Protein AF-A0A345C1N8-F1 (afdb_monomer_lite)

Sequence (93 aa):
MADLFERMGKGNDKQQDAYAAIKELDILNKLSPYNPVLCGTVPIGIDVMDSDLDIIMEVQGLKYFEEMLQFLYKDKDNFSIKRTTIRGMSKLL

Organism: NCBI:txid2099786

Structure (mmCIF, N/CA/C/O backbone):
data_AF-A0A345C1N8-F1
#
_entry.id   AF-A0A345C1N8-F1
#
loop_
_atom_site.group_PDB
_atom_site.id
_atom_site.type_symbol
_atom_site.label_atom_id
_atom_site.label_alt_id
_atom_site.label_comp_id
_atom_site.label_asym_id
_atom_site.label_entity_id
_atom_site.label_seq_id
_atom_site.pdbx_PDB_ins_code
_atom_site.Cartn_x
_atom_site.Cartn_y
_atom_site.Cartn_z
_atom_site.occupancy
_atom_site.B_iso_or_equiv
_atom_site.auth_seq_id
_atom_site.auth_comp_id
_atom_site.auth_asym_id
_atom_site.auth_atom_id
_atom_site.pdbx_PDB_model_num
ATOM 1 N N . MET A 1 1 ? -2.432 13.257 -9.158 1.00 55.25 1 MET A N 1
ATOM 2 C CA . MET A 1 1 ? -1.955 11.912 -8.773 1.00 55.25 1 MET A CA 1
ATOM 3 C C . MET A 1 1 ? -1.868 10.941 -9.942 1.00 55.25 1 MET A C 1
ATOM 5 O O . MET A 1 1 ? -0.840 10.293 -10.064 1.00 55.25 1 MET A O 1
ATOM 9 N N . ALA A 1 2 ? -2.879 10.880 -10.823 1.00 61.41 2 ALA A N 1
ATOM 10 C CA . ALA A 1 2 ? -2.849 10.023 -12.017 1.00 61.41 2 ALA A CA 1
ATOM 11 C C . ALA A 1 2 ? -1.563 10.180 -12.855 1.00 61.41 2 ALA A C 1
ATOM 13 O O . ALA A 1 2 ? -1.004 9.186 -13.293 1.00 61.41 2 ALA A O 1
ATOM 14 N N . ASP A 1 3 ? -1.041 11.405 -12.984 1.00 79.94 3 ASP A N 1
ATOM 15 C CA . ASP A 1 3 ? 0.204 11.657 -13.722 1.00 79.94 3 ASP A CA 1
ATOM 16 C C . ASP A 1 3 ? 1.429 10.939 -13.126 1.00 79.94 3 ASP A C 1
ATOM 18 O O . ASP A 1 3 ? 2.215 10.355 -13.860 1.00 79.94 3 ASP A O 1
ATOM 22 N N . LEU A 1 4 ? 1.582 10.915 -11.796 1.00 85.06 4 LEU A N 1
ATOM 23 C CA . LEU A 1 4 ? 2.747 10.284 -11.166 1.00 85.06 4 LEU A CA 1
ATOM 24 C C . LEU A 1 4 ? 2.672 8.758 -11.252 1.00 85.06 4 LEU A C 1
ATOM 26 O O . LEU A 1 4 ? 3.651 8.118 -11.622 1.00 85.06 4 LEU A O 1
ATOM 30 N N . PHE A 1 5 ? 1.502 8.191 -10.951 1.00 91.38 5 PHE A N 1
ATOM 31 C CA . PHE A 1 5 ? 1.296 6.747 -11.016 1.00 91.38 5 PHE A CA 1
ATOM 32 C C . PHE A 1 5 ? 1.499 6.210 -12.438 1.00 91.38 5 PHE A C 1
ATOM 34 O O . PHE A 1 5 ? 2.246 5.258 -12.626 1.00 91.38 5 PHE A O 1
ATOM 41 N N . GLU A 1 6 ? 0.919 6.848 -13.457 1.00 93.25 6 GLU A N 1
ATOM 42 C CA . GLU A 1 6 ? 1.081 6.384 -14.842 1.00 93.25 6 GLU A CA 1
ATOM 43 C C . GLU A 1 6 ? 2.525 6.532 -15.356 1.00 93.25 6 GLU A C 1
ATOM 45 O O . GLU A 1 6 ? 2.981 5.734 -16.176 1.00 93.25 6 GLU A O 1
ATOM 50 N N . ARG A 1 7 ? 3.296 7.497 -14.836 1.00 93.88 7 ARG A N 1
ATOM 51 C CA . ARG A 1 7 ? 4.727 7.639 -15.157 1.00 93.88 7 ARG A CA 1
ATOM 52 C C . ARG A 1 7 ? 5.584 6.499 -14.607 1.00 93.88 7 ARG A C 1
ATOM 54 O O . ARG A 1 7 ? 6.590 6.171 -15.232 1.00 93.88 7 ARG A O 1
ATOM 61 N N . MET A 1 8 ? 5.187 5.870 -13.498 1.00 95.81 8 MET A N 1
ATOM 62 C CA . MET A 1 8 ? 5.930 4.743 -12.916 1.00 95.81 8 MET A CA 1
ATOM 63 C C . MET A 1 8 ? 5.995 3.532 -13.850 1.00 95.81 8 MET A C 1
ATOM 65 O O . MET A 1 8 ? 7.010 2.845 -13.872 1.00 95.81 8 MET A O 1
ATOM 69 N N . GLY A 1 9 ? 4.983 3.324 -14.701 1.00 95.38 9 GLY A N 1
ATOM 70 C CA . GLY A 1 9 ? 4.989 2.251 -15.704 1.00 95.38 9 GLY A CA 1
ATOM 71 C C . GLY A 1 9 ? 6.082 2.383 -16.775 1.00 95.38 9 GLY A C 1
ATOM 72 O O . GLY A 1 9 ? 6.284 1.466 -17.563 1.00 95.38 9 GLY A O 1
ATOM 73 N N . LYS A 1 10 ? 6.790 3.519 -16.823 1.00 94.88 10 LYS A N 1
ATOM 74 C CA . LYS A 1 10 ? 7.969 3.757 -17.676 1.00 94.88 10 LYS A CA 1
ATOM 75 C C . LYS A 1 10 ? 9.183 4.223 -16.861 1.00 94.88 10 LYS A C 1
ATOM 77 O O . LYS A 1 10 ? 10.109 4.807 -17.421 1.00 94.88 10 LYS A O 1
ATOM 82 N N . GLY A 1 11 ? 9.116 4.057 -15.542 1.00 94.19 11 GLY A N 1
ATOM 83 C CA . GLY A 1 11 ? 10.130 4.479 -14.587 1.00 94.19 11 GLY A CA 1
ATOM 84 C C . GLY A 1 11 ? 11.305 3.508 -14.503 1.00 94.19 11 GLY A C 1
ATOM 85 O O . GLY A 1 11 ? 11.530 2.709 -15.411 1.00 94.19 11 GLY A O 1
ATOM 86 N N . ASN A 1 12 ? 12.051 3.564 -13.400 1.00 94.00 12 ASN A N 1
ATOM 87 C CA . ASN A 1 12 ? 13.058 2.543 -13.094 1.00 94.00 12 ASN A CA 1
ATOM 88 C C . ASN A 1 12 ? 12.399 1.165 -12.842 1.00 94.00 12 ASN A C 1
ATOM 90 O O . ASN A 1 12 ? 11.175 1.071 -12.718 1.00 94.00 12 ASN A O 1
ATOM 94 N N . ASP A 1 13 ? 13.203 0.104 -12.753 1.00 94.56 13 ASP A N 1
ATOM 95 C CA . ASP A 1 13 ? 12.699 -1.267 -12.574 1.00 94.56 13 ASP A CA 1
ATOM 96 C C . ASP A 1 13 ? 11.768 -1.378 -11.355 1.00 94.56 13 ASP A C 1
ATOM 98 O O . ASP A 1 13 ? 10.660 -1.899 -11.455 1.00 94.56 13 ASP A O 1
ATOM 102 N N . LYS A 1 14 ? 12.141 -0.755 -10.230 1.00 94.69 14 LYS A N 1
ATOM 103 C CA . LYS A 1 14 ? 11.338 -0.778 -9.002 1.00 94.69 14 LYS A CA 1
ATOM 104 C C . LYS A 1 14 ? 10.000 -0.044 -9.136 1.00 94.69 14 LYS A C 1
ATOM 106 O O . LYS A 1 14 ? 8.993 -0.469 -8.573 1.00 94.69 14 LYS A O 1
ATOM 111 N N . GLN A 1 15 ? 9.958 1.050 -9.893 1.00 96.38 15 GLN A N 1
ATOM 112 C CA . GLN A 1 15 ? 8.729 1.775 -10.210 1.00 96.38 15 GLN A CA 1
ATOM 113 C C . GLN A 1 15 ? 7.807 0.950 -11.105 1.00 96.38 15 GLN A C 1
ATOM 115 O O . GLN A 1 15 ? 6.594 0.963 -10.890 1.00 96.38 15 GLN A O 1
ATOM 120 N N . GLN A 1 16 ? 8.364 0.226 -12.075 1.00 96.56 16 GLN A N 1
ATOM 121 C CA . GLN A 1 16 ? 7.592 -0.655 -12.949 1.00 96.56 16 GLN A CA 1
ATOM 122 C C . GLN A 1 16 ? 7.027 -1.852 -12.174 1.00 96.56 16 GLN A C 1
ATOM 124 O O . GLN A 1 16 ? 5.837 -2.144 -12.308 1.00 96.56 16 GLN A O 1
ATOM 129 N N . ASP A 1 17 ? 7.824 -2.467 -11.297 1.00 95.75 17 ASP A N 1
ATOM 130 C CA . ASP A 1 17 ? 7.379 -3.546 -10.409 1.00 95.75 17 ASP A CA 1
ATOM 131 C C . ASP A 1 17 ? 6.252 -3.074 -9.480 1.00 95.75 17 ASP A C 1
ATOM 133 O O . ASP A 1 17 ? 5.202 -3.714 -9.373 1.00 95.75 17 ASP A O 1
ATOM 137 N N . ALA A 1 18 ? 6.414 -1.900 -8.860 1.00 96.00 18 ALA A N 1
ATOM 138 C CA . ALA A 1 18 ? 5.376 -1.297 -8.031 1.00 96.00 18 ALA A CA 1
ATOM 139 C C . ALA A 1 18 ? 4.107 -0.970 -8.837 1.00 96.00 18 ALA A C 1
ATOM 141 O O . ALA A 1 18 ? 2.996 -1.223 -8.369 1.00 96.00 18 ALA A O 1
ATOM 142 N N . TYR A 1 19 ? 4.244 -0.438 -10.056 1.00 96.81 19 TYR A N 1
ATOM 143 C CA . TYR A 1 19 ? 3.113 -0.167 -10.947 1.00 96.81 19 TYR A CA 1
ATOM 144 C C . TYR A 1 19 ? 2.339 -1.451 -11.278 1.00 96.81 19 TYR A C 1
ATOM 146 O O . TYR A 1 19 ? 1.109 -1.468 -11.180 1.00 96.81 19 TYR A O 1
ATOM 154 N N . ALA A 1 20 ? 3.049 -2.533 -11.609 1.00 97.56 20 ALA A N 1
ATOM 155 C CA . ALA A 1 20 ? 2.458 -3.837 -11.883 1.00 97.56 20 ALA A CA 1
ATOM 156 C C . ALA A 1 20 ? 1.723 -4.399 -10.655 1.00 97.56 20 ALA A C 1
ATOM 158 O O . ALA A 1 20 ? 0.554 -4.770 -10.770 1.00 97.56 20 ALA A O 1
ATOM 159 N N . ALA A 1 21 ? 2.348 -4.370 -9.473 1.00 96.06 21 ALA A N 1
ATOM 160 C CA . ALA A 1 21 ? 1.739 -4.843 -8.229 1.00 96.06 21 ALA A CA 1
ATOM 161 C C . ALA A 1 21 ? 0.466 -4.056 -7.861 1.00 96.06 21 ALA A C 1
ATOM 163 O O . ALA A 1 21 ? -0.556 -4.644 -7.499 1.00 96.06 21 ALA A O 1
ATOM 164 N N . ILE A 1 22 ? 0.486 -2.725 -8.006 1.00 96.50 22 ILE A N 1
ATOM 165 C CA . ILE A 1 22 ? -0.689 -1.872 -7.763 1.00 96.50 22 ILE A CA 1
ATOM 166 C C . ILE A 1 22 ? -1.837 -2.232 -8.718 1.00 96.50 22 ILE A C 1
ATOM 168 O O . ILE A 1 22 ? -2.990 -2.301 -8.281 1.00 96.50 22 ILE A O 1
ATOM 172 N N . LYS A 1 23 ? -1.543 -2.455 -10.010 1.00 96.44 23 LYS A N 1
ATOM 173 C CA . LYS A 1 23 ? -2.545 -2.855 -11.014 1.00 96.44 23 LYS A CA 1
ATOM 174 C C . LYS A 1 23 ? -3.094 -4.256 -10.740 1.00 96.44 23 LYS A C 1
ATOM 176 O O . LYS A 1 23 ? -4.301 -4.440 -10.839 1.00 96.44 23 LYS A O 1
ATOM 181 N N . GLU A 1 24 ? -2.246 -5.214 -10.370 1.00 96.69 24 GLU A N 1
ATOM 182 C CA . GLU A 1 24 ? -2.661 -6.588 -10.058 1.00 96.69 24 GLU A CA 1
ATOM 183 C C . GLU A 1 24 ? -3.595 -6.639 -8.841 1.00 96.69 24 GLU A C 1
ATOM 185 O O . GLU A 1 24 ? -4.622 -7.321 -8.853 1.00 96.69 24 GLU A O 1
ATOM 190 N N . LEU A 1 25 ? -3.271 -5.886 -7.786 1.00 96.38 25 LEU A N 1
ATOM 191 C CA . LEU A 1 25 ? -4.111 -5.808 -6.590 1.00 96.38 25 LEU A CA 1
ATOM 192 C C . LEU A 1 25 ? -5.395 -5.005 -6.820 1.00 96.38 25 LEU A C 1
ATOM 194 O O . LEU A 1 25 ? -6.361 -5.175 -6.067 1.00 96.38 25 LEU A O 1
ATOM 198 N N . ASP A 1 26 ? -5.411 -4.151 -7.846 1.00 96.19 26 ASP A N 1
ATOM 199 C CA . ASP A 1 26 ? -6.461 -3.169 -8.125 1.00 96.19 26 ASP A CA 1
ATOM 200 C C . ASP A 1 26 ? -6.728 -2.243 -6.917 1.00 96.19 26 ASP A C 1
ATOM 202 O O . ASP A 1 26 ? -7.844 -1.792 -6.649 1.00 96.19 26 ASP A O 1
ATOM 206 N N . ILE A 1 27 ? -5.677 -1.988 -6.128 1.00 96.44 27 ILE A N 1
ATOM 207 C CA . ILE A 1 27 ? -5.804 -1.411 -4.785 1.00 96.44 27 ILE A CA 1
ATOM 208 C C . ILE A 1 27 ? -6.276 0.044 -4.810 1.00 96.44 27 ILE A C 1
ATOM 210 O O . ILE A 1 27 ? -7.102 0.432 -3.988 1.00 96.44 27 ILE A O 1
ATOM 214 N N . LEU A 1 28 ? -5.829 0.844 -5.784 1.00 95.25 28 LEU A N 1
ATOM 215 C CA . LEU A 1 28 ? -6.250 2.245 -5.896 1.00 95.25 28 LEU A CA 1
ATOM 216 C C . LEU A 1 28 ? -7.738 2.380 -6.257 1.00 95.25 28 LEU A C 1
ATOM 218 O O . LEU A 1 28 ? -8.393 3.306 -5.785 1.00 95.25 28 LEU A O 1
ATOM 222 N N . ASN A 1 29 ? -8.286 1.445 -7.041 1.00 95.62 29 ASN A N 1
ATOM 223 C CA . ASN A 1 29 ? -9.702 1.449 -7.408 1.00 95.62 29 ASN A CA 1
ATOM 224 C C . ASN A 1 29 ? -10.572 0.927 -6.261 1.00 95.62 29 ASN A C 1
ATOM 226 O O . ASN A 1 29 ? -11.551 1.577 -5.885 1.00 95.62 29 ASN A O 1
ATOM 230 N N . LYS A 1 30 ? -10.181 -0.197 -5.647 1.00 96.56 30 LYS A N 1
ATOM 231 C CA . LYS A 1 30 ? -10.888 -0.786 -4.498 1.00 96.56 30 LYS A CA 1
ATOM 232 C C . LYS A 1 30 ? -10.938 0.146 -3.290 1.00 96.56 30 LYS A C 1
ATOM 234 O O . LYS A 1 30 ? -11.936 0.168 -2.579 1.00 96.56 30 LYS A O 1
ATOM 239 N N . LEU A 1 31 ? -9.879 0.926 -3.070 1.00 95.81 31 LEU A N 1
ATOM 240 C CA . LEU A 1 31 ? -9.795 1.883 -1.965 1.00 95.81 31 LEU A CA 1
ATOM 241 C C . LEU A 1 31 ? -10.220 3.302 -2.362 1.00 95.81 31 LEU A C 1
ATOM 243 O O . LEU A 1 31 ? -10.159 4.197 -1.524 1.00 95.81 31 LEU A O 1
ATOM 247 N N . SER A 1 32 ? -10.699 3.518 -3.594 1.00 95.00 32 SER A N 1
ATOM 248 C CA . SER A 1 32 ? -11.067 4.844 -4.109 1.00 95.00 32 SER A CA 1
ATOM 249 C C . SER A 1 32 ? -12.037 5.655 -3.229 1.00 95.00 32 SER A C 1
ATOM 251 O O . SER A 1 32 ? -11.843 6.872 -3.169 1.00 95.00 32 SER A O 1
ATOM 253 N N . PRO A 1 33 ? -12.984 5.064 -2.457 1.00 94.00 33 PRO A N 1
ATOM 254 C CA . PRO A 1 33 ? -13.815 5.832 -1.521 1.00 94.00 33 PRO A CA 1
ATOM 255 C C . PRO A 1 33 ? -13.028 6.586 -0.438 1.00 94.00 33 PRO A C 1
ATOM 257 O O . PRO A 1 33 ? -13.544 7.543 0.135 1.00 94.00 33 PRO A O 1
ATOM 260 N N . TYR A 1 34 ? -11.789 6.171 -0.161 1.00 95.12 34 TYR A N 1
ATOM 261 C CA . TYR A 1 34 ? -10.905 6.769 0.841 1.00 95.12 34 TYR A CA 1
ATOM 262 C C . TYR A 1 34 ? -9.828 7.678 0.230 1.00 95.12 34 TYR A C 1
ATOM 264 O O . TYR A 1 34 ? -8.994 8.207 0.957 1.00 95.12 34 TYR A O 1
ATOM 272 N N . ASN A 1 35 ? -9.849 7.898 -1.091 1.00 94.19 35 ASN A N 1
ATOM 273 C CA . ASN A 1 35 ? -8.875 8.718 -1.821 1.00 94.19 35 ASN A CA 1
ATOM 274 C C . ASN A 1 35 ? -7.412 8.300 -1.549 1.00 94.19 35 ASN A C 1
ATOM 276 O O . ASN A 1 35 ? -6.643 9.081 -0.981 1.00 94.19 35 ASN A O 1
ATOM 280 N N . PRO A 1 36 ? -7.008 7.077 -1.941 1.00 95.62 36 PRO A N 1
ATOM 281 C CA . PRO A 1 36 ? -5.677 6.559 -1.663 1.00 95.62 36 PRO A CA 1
ATOM 282 C C . PRO A 1 36 ? -4.612 7.394 -2.376 1.00 95.62 36 PRO A C 1
ATOM 284 O O . PRO A 1 36 ? -4.716 7.689 -3.569 1.00 95.62 36 PRO A O 1
ATOM 287 N N . VAL A 1 37 ? -3.562 7.750 -1.642 1.00 94.31 37 VAL A N 1
ATOM 288 C CA . VAL A 1 37 ? -2.429 8.521 -2.151 1.00 94.31 37 VAL A CA 1
ATOM 289 C C . VAL A 1 37 ? -1.185 7.656 -2.086 1.00 94.31 37 VAL A C 1
ATOM 291 O O . VAL A 1 37 ? -0.755 7.246 -1.011 1.00 94.31 37 VAL A O 1
ATOM 294 N N . LEU A 1 38 ? -0.597 7.407 -3.253 1.00 94.19 38 LEU A N 1
ATOM 295 C CA . LEU A 1 38 ? 0.706 6.771 -3.356 1.00 94.19 38 LEU A CA 1
ATOM 296 C C . LEU A 1 38 ? 1.795 7.736 -2.869 1.00 94.19 38 LEU A C 1
ATOM 298 O O . LEU A 1 38 ? 1.868 8.872 -3.331 1.00 94.19 38 LEU A O 1
ATOM 302 N N . CYS A 1 39 ? 2.647 7.320 -1.946 1.00 93.19 39 CYS A N 1
ATOM 303 C CA . CYS A 1 39 ? 3.699 8.179 -1.412 1.00 93.19 39 CYS A CA 1
ATOM 304 C C . CYS A 1 39 ? 4.989 7.393 -1.162 1.00 93.19 39 CYS A C 1
ATOM 306 O O . CYS A 1 39 ? 5.129 6.255 -1.600 1.00 93.19 39 CYS A O 1
ATOM 308 N N . GLY A 1 40 ? 5.956 8.031 -0.507 1.00 92.75 40 GLY A N 1
ATOM 309 C CA . GLY A 1 40 ? 7.259 7.433 -0.241 1.00 92.75 40 GLY A CA 1
ATOM 310 C C . GLY A 1 40 ? 8.280 7.719 -1.341 1.00 92.75 40 GLY A C 1
ATOM 311 O O . GLY A 1 40 ? 8.131 8.647 -2.140 1.00 92.75 40 GLY A O 1
ATOM 312 N N . THR A 1 41 ? 9.359 6.944 -1.340 1.00 94.81 41 THR A N 1
ATOM 313 C CA . THR A 1 41 ? 10.547 7.173 -2.177 1.00 94.81 41 THR A CA 1
ATOM 314 C C . THR A 1 41 ? 10.397 6.615 -3.592 1.00 94.81 41 THR A C 1
ATOM 316 O O . THR A 1 41 ? 10.851 7.255 -4.543 1.00 94.81 41 THR A O 1
ATOM 319 N N . VAL A 1 42 ? 9.703 5.480 -3.746 1.00 95.44 42 VAL A N 1
ATOM 320 C CA . VAL A 1 42 ? 9.499 4.797 -5.037 1.00 95.44 42 VAL A CA 1
ATOM 321 C C . VAL A 1 42 ? 8.791 5.692 -6.063 1.00 95.44 42 VAL A C 1
ATOM 323 O O . VAL A 1 42 ? 9.306 5.842 -7.173 1.00 95.44 42 VAL A O 1
ATOM 326 N N . PRO A 1 43 ? 7.674 6.382 -5.749 1.00 93.62 43 PRO A N 1
ATOM 327 C CA . PRO A 1 43 ? 6.971 7.181 -6.757 1.00 93.62 43 PRO A CA 1
ATOM 328 C C . PRO A 1 43 ? 7.807 8.324 -7.341 1.00 93.62 43 PRO A C 1
ATOM 330 O O . PRO A 1 43 ? 7.591 8.716 -8.483 1.00 93.62 43 PRO A O 1
ATOM 333 N N . ILE A 1 44 ? 8.775 8.851 -6.585 1.00 92.19 44 ILE A N 1
ATOM 334 C CA . ILE A 1 44 ? 9.634 9.969 -7.008 1.00 92.19 44 ILE A CA 1
ATOM 335 C C . ILE A 1 44 ? 11.028 9.525 -7.484 1.00 92.19 44 ILE A C 1
ATOM 337 O O . ILE A 1 44 ? 11.828 10.377 -7.864 1.00 92.19 44 ILE A O 1
ATOM 341 N N . GLY A 1 45 ? 11.312 8.218 -7.499 1.00 90.81 45 GLY A N 1
ATOM 342 C CA . GLY A 1 45 ? 12.533 7.641 -8.073 1.00 90.81 45 GLY A CA 1
ATOM 343 C C . GLY A 1 45 ? 13.805 7.884 -7.258 1.00 90.81 45 GLY A C 1
ATOM 344 O O . GLY A 1 45 ? 14.890 7.936 -7.832 1.00 90.81 45 GLY A O 1
ATOM 345 N N . ILE A 1 46 ? 13.676 8.077 -5.940 1.00 92.81 46 ILE A N 1
ATOM 346 C CA . ILE A 1 46 ? 14.818 8.174 -5.006 1.00 92.81 46 ILE A CA 1
ATOM 347 C C . ILE A 1 46 ? 14.883 6.971 -4.055 1.00 92.81 46 ILE A C 1
ATOM 349 O O . ILE A 1 46 ? 15.486 7.038 -2.985 1.00 92.81 46 ILE A O 1
ATOM 353 N N . ASP A 1 47 ? 14.189 5.895 -4.412 1.00 94.00 47 ASP A N 1
ATOM 354 C CA . ASP A 1 47 ? 14.174 4.645 -3.675 1.00 94.00 47 ASP A CA 1
ATOM 355 C C . ASP A 1 47 ? 15.559 3.994 -3.582 1.00 94.00 47 ASP A C 1
ATOM 357 O O . ASP A 1 47 ? 16.451 4.199 -4.404 1.00 94.00 47 ASP A O 1
ATOM 361 N N . VAL A 1 48 ? 15.721 3.195 -2.533 1.00 91.94 48 VAL A N 1
ATOM 362 C CA . VAL A 1 48 ? 16.851 2.283 -2.351 1.00 91.94 48 VAL A CA 1
ATOM 363 C C . VAL A 1 48 ? 16.348 0.843 -2.427 1.00 91.94 48 VAL A C 1
ATOM 365 O O . VAL A 1 48 ? 15.137 0.596 -2.412 1.00 91.94 48 VAL A O 1
ATOM 368 N N . MET A 1 49 ? 17.270 -0.122 -2.480 1.00 89.50 49 MET A N 1
ATOM 369 C CA 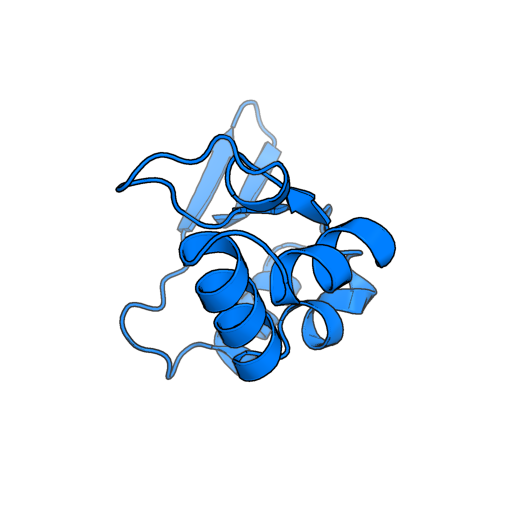. MET A 1 49 ? 16.959 -1.551 -2.635 1.00 89.50 49 MET A CA 1
ATOM 370 C C . MET A 1 49 ? 15.871 -2.040 -1.668 1.00 89.50 49 MET A C 1
ATOM 372 O O . MET A 1 49 ? 14.927 -2.685 -2.114 1.00 89.50 49 MET A O 1
ATOM 376 N N . ASP A 1 50 ? 15.923 -1.611 -0.406 1.00 91.50 50 ASP A N 1
ATOM 377 C CA . ASP A 1 50 ? 14.999 -2.050 0.650 1.00 91.50 50 ASP A CA 1
ATOM 378 C C . ASP A 1 50 ? 13.800 -1.104 0.863 1.00 91.50 50 ASP A C 1
ATOM 380 O O . ASP A 1 50 ? 13.104 -1.197 1.866 1.00 91.50 50 ASP A O 1
ATOM 384 N N . SER A 1 51 ? 13.562 -0.134 -0.031 1.00 93.00 51 SER A N 1
ATOM 385 C CA . SER A 1 51 ? 12.362 0.717 0.060 1.00 93.00 51 SER A CA 1
ATOM 386 C C . SER A 1 51 ? 11.083 -0.076 -0.214 1.00 93.00 51 SER A C 1
ATOM 388 O O . SER A 1 51 ? 10.974 -0.705 -1.265 1.00 93.00 51 SER A O 1
ATOM 390 N N . ASP A 1 52 ? 10.104 0.024 0.674 1.00 92.50 52 ASP A N 1
ATOM 391 C CA . ASP A 1 52 ? 8.760 -0.506 0.447 1.00 92.50 52 ASP A CA 1
ATOM 392 C C . ASP A 1 52 ? 7.886 0.487 -0.345 1.00 92.50 52 ASP A C 1
ATOM 394 O O . ASP A 1 52 ? 8.315 1.585 -0.717 1.00 92.50 52 ASP A O 1
ATOM 398 N N . LEU A 1 53 ? 6.648 0.077 -0.628 1.00 93.62 53 LEU A N 1
ATOM 399 C CA . LEU A 1 53 ? 5.634 0.891 -1.290 1.00 93.62 53 LEU A CA 1
ATOM 400 C C . LEU A 1 53 ? 4.617 1.416 -0.270 1.00 93.62 53 LEU A C 1
ATOM 402 O O . LEU A 1 53 ? 3.923 0.629 0.371 1.00 93.62 53 LEU A O 1
ATOM 406 N N . ASP A 1 54 ? 4.465 2.737 -0.185 1.00 92.75 54 ASP A N 1
ATOM 407 C CA . ASP A 1 54 ? 3.545 3.369 0.760 1.00 92.75 54 ASP A CA 1
ATOM 408 C C . ASP A 1 54 ? 2.268 3.873 0.076 1.00 92.75 54 ASP A C 1
ATOM 410 O O . ASP A 1 54 ? 2.313 4.635 -0.895 1.00 92.75 54 ASP A O 1
ATOM 414 N N . ILE A 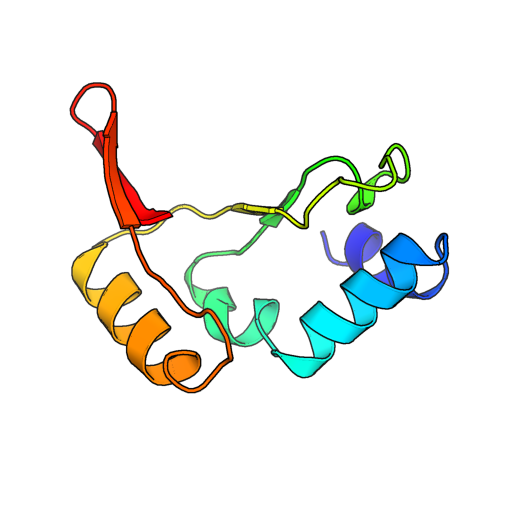1 55 ? 1.109 3.523 0.638 1.00 95.00 55 ILE A N 1
ATOM 415 C CA . ILE A 1 55 ? -0.187 4.118 0.290 1.00 95.00 55 ILE A CA 1
ATOM 416 C C . ILE A 1 55 ? -0.823 4.652 1.570 1.00 95.00 55 ILE A C 1
ATOM 418 O O . ILE A 1 55 ? -1.051 3.905 2.520 1.00 95.00 55 ILE A O 1
ATOM 422 N N . ILE A 1 56 ? -1.147 5.944 1.586 1.00 95.44 56 ILE A N 1
ATOM 423 C CA . ILE A 1 56 ? -1.791 6.607 2.724 1.00 95.44 56 ILE A CA 1
ATOM 424 C C . ILE A 1 56 ? -3.177 7.119 2.348 1.00 95.44 56 ILE A C 1
ATOM 426 O O . ILE A 1 56 ? -3.446 7.452 1.194 1.00 95.44 56 ILE A O 1
ATOM 430 N N . MET A 1 57 ? -4.061 7.199 3.337 1.00 95.12 57 MET A N 1
ATOM 431 C CA . MET A 1 57 ? -5.403 7.757 3.188 1.00 95.12 57 MET A CA 1
ATOM 432 C C . MET A 1 57 ? -5.982 8.175 4.536 1.00 95.12 57 MET A C 1
ATOM 434 O O . MET A 1 57 ? -5.548 7.702 5.589 1.00 95.12 57 MET A O 1
ATOM 438 N N . GLU A 1 58 ? -6.983 9.049 4.495 1.00 94.25 58 GLU A N 1
ATOM 439 C CA . GLU A 1 58 ? -7.812 9.370 5.651 1.00 94.25 58 GLU A CA 1
ATOM 440 C C . GLU A 1 58 ? -9.063 8.488 5.641 1.00 94.25 58 GLU A C 1
ATOM 442 O O . GLU A 1 58 ? -9.754 8.366 4.631 1.00 94.25 58 GLU A O 1
ATOM 447 N N . VAL A 1 59 ? -9.362 7.866 6.782 1.00 93.75 59 VAL A N 1
ATOM 448 C CA . VAL A 1 59 ? -10.456 6.903 6.907 1.00 93.75 59 VAL A CA 1
ATOM 449 C C . VAL A 1 59 ? -11.375 7.308 8.046 1.00 93.75 59 VAL A C 1
ATOM 451 O O . VAL A 1 59 ? -10.965 7.371 9.206 1.00 93.75 59 VAL A O 1
ATOM 454 N N . GLN A 1 60 ? -12.653 7.487 7.726 1.00 90.50 60 GLN A N 1
ATOM 455 C CA . GLN A 1 60 ? -13.708 7.588 8.727 1.00 90.50 60 GLN A CA 1
ATOM 456 C C . GLN A 1 60 ? -14.236 6.184 9.045 1.00 90.50 60 GLN A C 1
ATOM 458 O O . GLN A 1 60 ? -14.672 5.456 8.158 1.00 90.50 60 GLN A O 1
ATOM 463 N N . GLY A 1 61 ? -14.182 5.788 10.321 1.00 91.75 61 GLY A N 1
ATOM 464 C CA . GLY A 1 61 ? -14.662 4.478 10.771 1.00 91.75 61 GLY A CA 1
ATOM 465 C C . GLY A 1 61 ? -13.692 3.325 10.485 1.00 91.75 61 GLY A C 1
ATOM 466 O O . GLY A 1 61 ? -13.979 2.442 9.682 1.00 91.75 61 GLY A O 1
ATOM 467 N N . LEU A 1 62 ? -12.574 3.277 11.221 1.00 92.88 62 LEU A N 1
ATOM 468 C CA . LEU A 1 62 ? -11.524 2.255 11.058 1.00 92.88 62 LEU A CA 1
ATOM 469 C C . LEU A 1 62 ? -12.004 0.801 11.164 1.00 92.88 62 LEU A C 1
ATOM 471 O O . LEU A 1 62 ? -11.346 -0.082 10.627 1.00 92.88 62 LEU A O 1
ATOM 475 N N . LYS A 1 63 ? -13.119 0.536 11.853 1.00 93.88 63 LYS A N 1
ATOM 476 C CA . LYS A 1 63 ? -13.684 -0.816 11.948 1.00 93.88 63 LYS A CA 1
ATOM 477 C C . LYS A 1 63 ? -14.171 -1.320 10.584 1.00 93.88 63 LYS A C 1
ATOM 479 O O . LYS A 1 63 ? -13.798 -2.410 10.177 1.00 93.88 63 LYS A O 1
ATOM 484 N N . TYR A 1 64 ? -14.951 -0.508 9.871 1.00 94.38 64 TYR A N 1
ATOM 485 C CA . TYR A 1 64 ? -15.468 -0.873 8.549 1.00 94.38 64 TYR A CA 1
ATOM 486 C C . TYR A 1 64 ? -14.343 -1.004 7.525 1.00 94.38 64 TYR A C 1
ATOM 488 O O . TYR A 1 64 ? -14.359 -1.894 6.681 1.00 94.38 64 TYR A O 1
ATOM 496 N N . PHE A 1 65 ? -13.332 -0.143 7.636 1.00 95.94 65 PHE A N 1
ATOM 497 C CA . PHE A 1 65 ? -12.150 -0.221 6.790 1.00 95.94 65 PHE A CA 1
ATOM 498 C C . PHE A 1 65 ? -11.353 -1.509 7.022 1.00 95.94 65 PHE A C 1
ATOM 500 O O . PHE A 1 65 ?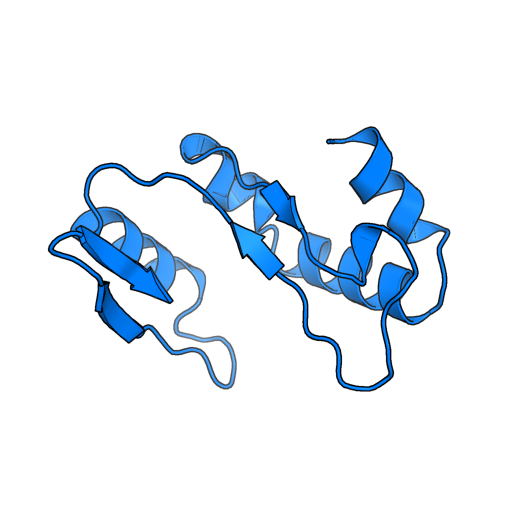 -10.964 -2.166 6.064 1.00 95.94 65 PHE A O 1
ATOM 507 N N . GLU A 1 66 ? -11.165 -1.913 8.280 1.00 96.19 66 GLU A N 1
ATOM 508 C CA . GLU A 1 66 ? -10.515 -3.181 8.626 1.00 96.19 66 GLU A CA 1
ATOM 509 C C . GLU A 1 66 ? -11.274 -4.394 8.069 1.00 96.19 66 GLU A C 1
ATOM 511 O O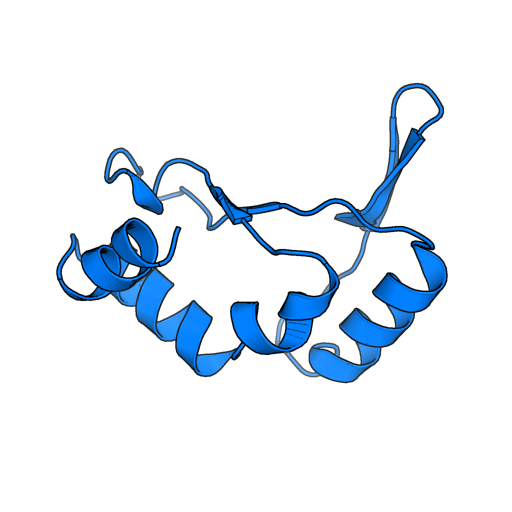 . GLU A 1 66 ? -10.666 -5.272 7.461 1.00 96.19 66 GLU A O 1
ATOM 516 N N . GLU A 1 67 ? -12.601 -4.423 8.222 1.00 96.31 67 GLU A N 1
ATOM 517 C CA . GLU A 1 67 ? -13.462 -5.480 7.671 1.00 96.31 67 GLU A CA 1
ATOM 518 C C . GLU A 1 67 ? -13.367 -5.547 6.138 1.00 96.31 67 GLU A C 1
ATOM 520 O O . GLU A 1 67 ? -13.283 -6.634 5.565 1.00 96.31 67 GLU A O 1
ATOM 525 N N . MET A 1 68 ? -13.312 -4.392 5.470 1.00 96.50 68 MET A N 1
ATOM 526 C CA . MET A 1 68 ? -13.111 -4.313 4.025 1.00 96.50 68 MET A CA 1
ATOM 527 C C . MET A 1 68 ? -11.726 -4.831 3.608 1.00 96.50 68 MET A C 1
ATOM 529 O O . MET A 1 68 ? -11.634 -5.605 2.658 1.00 96.50 68 MET A O 1
ATOM 533 N N . LEU A 1 69 ? -10.650 -4.451 4.306 1.00 97.00 69 LEU A N 1
ATOM 534 C CA . LEU A 1 69 ? -9.301 -4.949 4.009 1.00 97.00 69 LEU A CA 1
ATOM 535 C C . LEU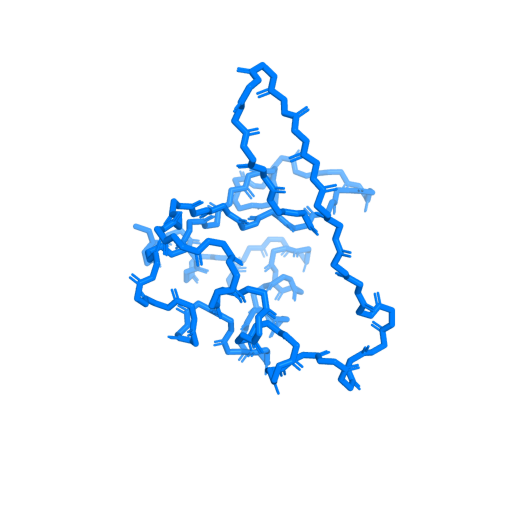 A 1 69 ? -9.210 -6.468 4.184 1.00 97.00 69 LEU A C 1
ATOM 537 O O . LEU A 1 69 ? -8.660 -7.148 3.320 1.00 97.00 69 LEU A O 1
ATOM 541 N N . GLN A 1 70 ? -9.799 -7.004 5.257 1.00 97.50 70 GLN A N 1
ATOM 542 C CA . GLN A 1 70 ? -9.922 -8.448 5.471 1.00 97.50 70 GLN A CA 1
ATOM 543 C C . GLN A 1 70 ? -10.670 -9.118 4.317 1.00 97.50 70 GLN A C 1
ATOM 545 O O . GLN A 1 70 ? -10.205 -10.113 3.771 1.00 97.50 70 GLN A O 1
ATOM 550 N N . PHE A 1 71 ? -11.812 -8.567 3.904 1.00 97.56 71 PHE A N 1
ATOM 551 C CA . PHE A 1 71 ? -12.581 -9.116 2.790 1.00 97.56 71 PHE A CA 1
ATOM 552 C C . PHE A 1 71 ? -11.790 -9.127 1.472 1.00 97.56 71 PHE A C 1
ATOM 554 O O . PHE A 1 71 ? -11.872 -10.095 0.721 1.00 97.56 71 PHE A O 1
ATOM 561 N N . LEU A 1 72 ? -11.019 -8.071 1.197 1.00 96.75 72 LEU A N 1
ATOM 562 C CA . LEU A 1 72 ? -10.301 -7.909 -0.068 1.00 96.75 72 LEU A CA 1
ATOM 563 C C . LEU A 1 72 ? -8.985 -8.694 -0.148 1.00 96.75 72 LEU A C 1
ATOM 565 O O . LEU A 1 72 ? -8.616 -9.118 -1.245 1.00 96.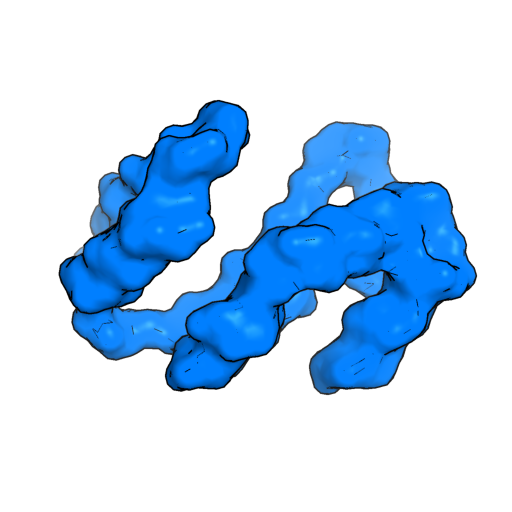75 72 LEU A O 1
ATOM 569 N N . TYR A 1 73 ? -8.259 -8.840 0.965 1.00 96.81 73 TYR A N 1
ATOM 570 C CA . TYR A 1 73 ? -6.844 -9.229 0.926 1.00 96.81 73 TYR A CA 1
ATOM 571 C C . TYR A 1 73 ? -6.427 -10.313 1.928 1.00 96.81 73 TYR A C 1
ATOM 573 O O . TYR A 1 73 ? -5.266 -10.709 1.893 1.00 96.81 73 TYR A O 1
ATOM 581 N N . LYS A 1 74 ? -7.327 -10.855 2.767 1.00 97.00 74 LYS A N 1
ATOM 582 C CA . LYS A 1 74 ? -6.972 -11.900 3.759 1.00 97.00 74 LYS A CA 1
ATOM 583 C C . LYS A 1 74 ? -6.276 -13.136 3.178 1.00 97.00 74 LYS A C 1
ATOM 585 O O . LYS A 1 74 ? -5.528 -13.792 3.890 1.00 97.00 74 LYS A O 1
ATOM 590 N N . ASP A 1 75 ? -6.552 -13.454 1.914 1.00 96.81 75 ASP A N 1
ATOM 591 C CA . ASP A 1 75 ? -6.030 -14.642 1.236 1.00 96.81 75 ASP A CA 1
ATOM 592 C C . ASP A 1 75 ? -4.698 -14.356 0.509 1.00 96.81 75 ASP A C 1
ATOM 594 O O . ASP A 1 75 ? -4.180 -15.220 -0.195 1.00 96.81 75 ASP A O 1
ATOM 598 N N . LYS A 1 76 ? -4.144 -13.140 0.637 1.00 96.19 76 LYS A N 1
ATOM 599 C CA . LYS A 1 76 ? -2.812 -12.796 0.128 1.00 96.19 76 LYS A CA 1
ATOM 600 C C . LYS A 1 76 ? -1.740 -13.224 1.126 1.00 96.19 76 LYS A C 1
ATOM 602 O O . LYS A 1 76 ? -1.896 -13.061 2.337 1.00 96.19 76 LYS A O 1
ATOM 607 N N . ASP A 1 77 ? -0.628 -13.727 0.602 1.00 95.88 77 ASP A N 1
ATOM 608 C CA . ASP A 1 77 ? 0.506 -14.140 1.421 1.00 95.88 77 ASP A CA 1
ATOM 609 C C . ASP A 1 77 ? 1.003 -12.989 2.298 1.00 95.88 77 ASP A C 1
ATOM 611 O O . ASP A 1 77 ? 1.126 -11.847 1.853 1.00 95.88 77 ASP A O 1
ATOM 615 N N . ASN A 1 78 ? 1.299 -13.307 3.560 1.00 95.62 78 ASN A N 1
ATOM 616 C CA . ASN A 1 78 ? 1.773 -12.360 4.571 1.00 95.62 78 ASN A CA 1
ATOM 617 C C . ASN A 1 78 ? 0.826 -11.175 4.844 1.00 95.62 78 ASN A C 1
ATOM 619 O O . ASN A 1 78 ? 1.247 -10.184 5.446 1.00 95.62 78 ASN A O 1
ATOM 623 N N . PHE A 1 79 ? -0.452 -11.268 4.458 1.00 96.69 79 PHE A N 1
ATOM 624 C CA . PHE A 1 79 ? -1.433 -10.256 4.822 1.00 96.69 79 PHE A CA 1
ATOM 625 C C . PHE A 1 79 ? -1.573 -10.162 6.344 1.00 96.69 79 PHE A C 1
ATOM 627 O O . PHE A 1 79 ? -1.804 -11.151 7.043 1.00 96.69 79 PHE A O 1
ATOM 634 N N . SER A 1 80 ? -1.459 -8.946 6.864 1.00 97.00 80 SER A N 1
ATOM 635 C CA . SER A 1 80 ? -1.691 -8.655 8.270 1.00 97.00 80 SER A CA 1
ATOM 636 C C . SER A 1 80 ? -2.272 -7.257 8.423 1.00 97.00 80 SER A C 1
ATOM 638 O O . SER A 1 80 ? -2.089 -6.400 7.563 1.00 97.00 80 SER A O 1
ATOM 640 N N . ILE A 1 81 ? -2.999 -7.048 9.518 1.00 96.62 81 ILE A N 1
ATOM 641 C CA . ILE A 1 81 ? -3.510 -5.739 9.913 1.00 96.62 81 ILE A CA 1
ATOM 642 C C . ILE A 1 81 ? -3.053 -5.472 11.338 1.00 96.62 81 ILE A C 1
ATOM 644 O O . ILE A 1 81 ? -3.221 -6.312 12.227 1.00 96.62 81 ILE A O 1
ATOM 648 N N . LYS A 1 82 ? -2.524 -4.276 11.581 1.00 95.31 82 LYS A N 1
ATOM 649 C CA . LYS A 1 82 ? -2.118 -3.817 12.904 1.00 95.31 82 LYS A CA 1
ATOM 650 C C . LYS A 1 82 ? -2.837 -2.527 13.267 1.00 95.31 82 LYS A C 1
ATOM 652 O O . LYS A 1 82 ? -2.724 -1.502 12.605 1.00 95.31 82 LYS A O 1
ATOM 657 N N . ARG A 1 83 ? -3.512 -2.530 14.416 1.00 92.62 83 ARG A N 1
ATOM 658 C CA . ARG A 1 83 ? -4.071 -1.311 15.012 1.00 92.62 83 ARG A CA 1
ATOM 659 C C . ARG A 1 83 ? -3.118 -0.730 16.048 1.00 92.62 83 ARG A C 1
ATOM 661 O O . ARG A 1 83 ? -2.537 -1.455 16.852 1.00 92.62 83 ARG A O 1
ATOM 668 N N . THR A 1 84 ? -2.980 0.590 16.055 1.00 93.31 84 THR A N 1
ATOM 669 C CA . THR A 1 84 ? -2.210 1.310 17.074 1.00 93.31 84 THR A CA 1
ATOM 670 C C . THR A 1 84 ? -2.879 2.629 17.443 1.00 93.31 84 THR A C 1
ATOM 672 O O . THR A 1 84 ? -3.685 3.163 16.683 1.00 93.31 84 THR A O 1
ATOM 675 N N . THR A 1 85 ? -2.527 3.170 18.606 1.00 92.75 85 THR A N 1
ATOM 676 C CA . THR A 1 85 ? -2.959 4.496 19.049 1.00 92.75 85 THR A CA 1
ATOM 677 C C . THR A 1 85 ? -1.731 5.377 19.196 1.00 92.75 85 THR A C 1
ATOM 679 O O . THR A 1 85 ? -0.855 5.104 20.013 1.00 92.75 85 THR A O 1
ATOM 682 N N . ILE A 1 86 ? -1.666 6.457 18.418 1.00 90.19 86 ILE A N 1
ATOM 683 C CA . ILE A 1 86 ? -0.569 7.426 18.476 1.00 90.19 86 ILE A CA 1
ATOM 684 C C . ILE A 1 86 ? -1.157 8.778 18.850 1.00 90.19 86 ILE A C 1
ATOM 686 O O . ILE A 1 86 ? -1.975 9.324 18.113 1.00 90.19 86 ILE A O 1
ATOM 690 N N . ARG A 1 87 ? -0.729 9.328 19.994 1.00 91.69 87 ARG A N 1
ATOM 691 C CA . ARG A 1 87 ? -1.195 10.633 20.507 1.00 91.69 87 ARG A CA 1
ATOM 692 C C . ARG A 1 87 ? -2.730 10.721 20.601 1.00 91.69 87 ARG A C 1
ATOM 694 O O . ARG A 1 87 ? -3.321 11.728 20.235 1.00 91.69 87 ARG A O 1
ATOM 701 N N . GLY A 1 88 ? -3.371 9.638 21.047 1.00 88.19 88 GLY A N 1
ATOM 702 C CA . GLY A 1 88 ? -4.830 9.548 21.199 1.00 88.19 88 GLY A CA 1
ATOM 703 C C . GLY A 1 88 ? -5.610 9.288 19.905 1.00 88.19 88 GLY A C 1
ATOM 704 O O . GLY A 1 88 ? -6.811 9.052 19.970 1.00 88.19 88 GLY A O 1
ATOM 705 N N . MET A 1 89 ? -4.951 9.266 18.742 1.00 85.56 89 MET A N 1
ATOM 706 C CA . MET A 1 89 ? -5.585 8.945 17.463 1.00 85.56 89 MET A CA 1
ATOM 707 C C . MET A 1 89 ? -5.362 7.477 17.105 1.00 85.56 89 MET A C 1
ATOM 709 O O . MET A 1 89 ? -4.225 6.994 17.116 1.00 85.56 89 MET A O 1
ATOM 713 N N . SER A 1 90 ? -6.447 6.778 16.773 1.00 88.56 90 SER A N 1
ATOM 714 C CA . SER A 1 90 ? -6.374 5.411 16.255 1.00 88.56 90 SER A CA 1
ATOM 715 C C . SER A 1 90 ? -5.826 5.420 14.830 1.00 88.56 90 SER A C 1
ATOM 717 O O . SER A 1 90 ? -6.223 6.245 14.011 1.00 88.56 90 SER A O 1
ATOM 719 N N . LYS A 1 91 ? -4.922 4.489 14.542 1.00 88.81 91 LYS A N 1
ATOM 720 C CA . LYS A 1 91 ? -4.340 4.247 13.224 1.00 88.81 91 LYS A CA 1
ATOM 721 C C . LYS A 1 91 ? -4.431 2.765 12.895 1.00 88.81 91 LYS A C 1
ATOM 723 O O . LYS A 1 91 ? -4.373 1.922 13.795 1.00 88.81 91 LYS A O 1
ATOM 728 N N . LEU A 1 92 ? -4.542 2.474 11.609 1.00 88.69 92 LEU A N 1
ATOM 729 C CA . LEU A 1 92 ? -4.456 1.134 11.054 1.00 88.69 92 LEU A CA 1
ATOM 730 C C . LEU A 1 92 ? -3.241 1.106 10.123 1.00 88.69 92 LEU A C 1
ATOM 732 O O . LEU A 1 92 ? -3.038 2.056 9.368 1.00 88.69 92 LEU A O 1
ATOM 736 N N . LEU A 1 93 ? -2.412 0.082 10.291 1.00 85.38 93 LEU A N 1
ATOM 737 C CA . LEU A 1 93 ? -1.177 -0.190 9.564 1.00 85.38 93 LEU A CA 1
ATOM 738 C C . LEU A 1 93 ? -1.285 -1.574 8.930 1.00 85.38 93 LEU A C 1
ATOM 740 O O . LEU A 1 93 ? -1.859 -2.464 9.606 1.00 85.38 93 LEU A O 1
#

Secondary structure (DSSP, 8-state):
-HHHHHHHTTS-HHHHHHHHHHHHHTHHHHTGGG--EEESSGGGT---TT---EEE---S-HHHHHHHHHHHHTTSTT----EEEETTEEEE-

Radius of gyration: 14.16 Å; chains: 1; bounding box: 32×27×39 Å

Foldseek 3Di:
DVVLLVVLCVAPPLSVVVSVVCVVLVVCVLCVVFNKDWDDCSSVVNDDPPDDTDIDGDDDPVPVVVVSCCVSDVPPPPDDWDWDADPNDIDID

pLDDT: mean 93.2, std 6.03, range [55.25, 97.56]

InterPro domains:
  IPR025365 Protein of unknown function DUF4269 [PF14091] (21-90)